Protein AF-A0A6N9Q2L9-F1 (afdb_monomer_lite)

Organism: NCBI:txid2507566

Secondary structure (DSSP, 8-state):
--HHHHHHHHHHHTT--HHHHHHHTTS-HHHHHHHHHTT---HHHHHHHHHHHT--HHHHHHHHHHHHH---THHHHHHHHHHHHHHTT--GGGEEEEEEEE-TTSEEEEEEEETT-SSPEEEEEETTTTEEEEE---

Structure (mmCIF, N/CA/C/O backbone):
data_AF-A0A6N9Q2L9-F1
#
_entry.id   AF-A0A6N9Q2L9-F1
#
loop_
_atom_site.group_PDB
_atom_site.id
_atom_site.type_symbol
_atom_site.label_atom_id
_atom_site.label_alt_id
_atom_site.label_comp_id
_atom_site.label_asym_id
_atom_site.label_entity_id
_atom_site.label_seq_id
_atom_site.pdbx_PDB_ins_code
_atom_site.Cartn_x
_atom_site.Cartn_y
_atom_site.Cartn_z
_atom_site.occupancy
_atom_site.B_iso_or_equiv
_atom_site.auth_seq_id
_atom_site.auth_comp_id
_atom_site.auth_asym_id
_atom_site.auth_atom_id
_atom_site.pdbx_PDB_model_num
ATOM 1 N N . MET A 1 1 ? 10.602 -3.091 8.178 1.00 69.88 1 MET A N 1
ATOM 2 C CA . MET A 1 1 ? 9.503 -2.582 7.333 1.00 69.88 1 MET A CA 1
ATOM 3 C C . MET A 1 1 ? 8.461 -1.799 8.102 1.00 69.88 1 MET A C 1
ATOM 5 O O . MET A 1 1 ? 8.033 -2.220 9.175 1.00 69.88 1 MET A O 1
ATOM 9 N N . ASN A 1 2 ? 8.004 -0.686 7.525 1.00 77.75 2 ASN A N 1
ATOM 10 C CA . ASN A 1 2 ? 6.763 -0.036 7.940 1.00 77.75 2 ASN A CA 1
ATOM 11 C C . ASN A 1 2 ? 5.614 -0.570 7.064 1.00 77.75 2 ASN A C 1
ATOM 13 O O . ASN A 1 2 ? 5.360 -0.044 5.981 1.00 77.75 2 ASN A O 1
ATOM 17 N N . LEU A 1 3 ? 4.950 -1.635 7.526 1.00 82.94 3 LEU A N 1
ATOM 18 C CA . LEU A 1 3 ? 3.797 -2.271 6.870 1.00 82.94 3 LEU A CA 1
ATOM 19 C C . LEU A 1 3 ? 2.703 -1.256 6.542 1.00 82.94 3 LEU A C 1
ATOM 21 O O . LEU A 1 3 ? 2.108 -1.297 5.469 1.00 82.94 3 LEU A O 1
ATOM 25 N N . GLY A 1 4 ? 2.474 -0.304 7.445 1.00 84.06 4 GLY A N 1
ATOM 26 C CA . GLY A 1 4 ? 1.490 0.747 7.234 1.00 84.06 4 GLY A CA 1
ATOM 27 C C . GLY A 1 4 ? 1.802 1.653 6.040 1.00 84.06 4 GLY A C 1
ATOM 28 O O . GLY A 1 4 ? 0.877 2.081 5.352 1.00 84.06 4 GLY A O 1
ATOM 29 N N . LYS A 1 5 ? 3.083 1.922 5.749 1.00 80.50 5 LYS A N 1
ATOM 30 C CA . LYS A 1 5 ? 3.490 2.630 4.522 1.00 80.50 5 LYS A CA 1
ATOM 31 C C . LYS A 1 5 ? 3.255 1.777 3.278 1.00 80.50 5 LYS A C 1
ATOM 33 O O . LYS A 1 5 ? 2.687 2.283 2.318 1.00 80.50 5 LYS A O 1
ATOM 38 N N . TYR A 1 6 ? 3.641 0.503 3.318 1.00 82.31 6 TYR A N 1
ATOM 39 C CA . TYR A 1 6 ? 3.449 -0.419 2.196 1.00 82.31 6 TYR A CA 1
ATOM 40 C C . TYR A 1 6 ? 1.967 -0.548 1.807 1.00 82.31 6 TYR A C 1
ATOM 42 O O . TYR A 1 6 ? 1.604 -0.319 0.659 1.00 82.31 6 TYR A O 1
ATOM 50 N N . ILE A 1 7 ? 1.082 -0.778 2.782 1.00 86.19 7 ILE A N 1
ATOM 51 C CA . ILE A 1 7 ? -0.368 -0.888 2.547 1.00 86.19 7 ILE A CA 1
ATOM 52 C C . ILE A 1 7 ? -0.939 0.395 1.922 1.00 86.19 7 ILE A C 1
ATOM 54 O O . ILE A 1 7 ? -1.793 0.337 1.042 1.00 86.19 7 ILE A O 1
ATOM 58 N N . LYS A 1 8 ? -0.463 1.573 2.343 1.00 84.25 8 LYS A N 1
ATOM 59 C CA . LYS A 1 8 ? -0.882 2.845 1.734 1.00 84.25 8 LYS A CA 1
ATOM 60 C C . LYS A 1 8 ? -0.419 2.989 0.288 1.00 84.25 8 LYS A C 1
ATOM 62 O O . LYS A 1 8 ? -1.166 3.542 -0.514 1.00 84.25 8 LYS A O 1
ATOM 67 N N . ALA A 1 9 ? 0.785 2.515 -0.029 1.00 77.38 9 ALA A N 1
ATOM 68 C CA . ALA A 1 9 ? 1.279 2.499 -1.400 1.00 77.38 9 ALA A CA 1
ATOM 69 C C . ALA A 1 9 ? 0.408 1.586 -2.276 1.00 77.38 9 ALA A C 1
ATOM 71 O O . ALA A 1 9 ? -0.050 2.022 -3.328 1.00 77.38 9 ALA A O 1
ATOM 72 N N . GLU A 1 10 ? 0.078 0.382 -1.799 1.00 80.56 10 GLU A N 1
ATOM 73 C CA . GLU A 1 10 ? -0.815 -0.545 -2.510 1.00 80.56 10 GLU A CA 1
ATOM 74 C C . GLU A 1 10 ? -2.208 0.047 -2.756 1.00 80.56 10 GLU A C 1
ATOM 76 O O . GLU A 1 10 ? -2.731 -0.025 -3.870 1.00 80.56 10 GLU A O 1
ATOM 81 N N . LEU A 1 11 ? -2.794 0.704 -1.746 1.00 80.44 11 LEU A N 1
ATOM 82 C CA . LEU A 1 11 ? -4.060 1.423 -1.904 1.00 80.44 11 LEU A CA 1
ATOM 83 C C . LEU A 1 11 ? -3.973 2.475 -3.011 1.00 80.44 11 LEU A C 1
ATOM 85 O O . LEU A 1 11 ? -4.844 2.537 -3.875 1.00 80.44 11 LEU A O 1
ATOM 89 N N . MET A 1 12 ? -2.905 3.270 -3.018 1.00 74.56 12 MET A N 1
ATOM 90 C CA . MET A 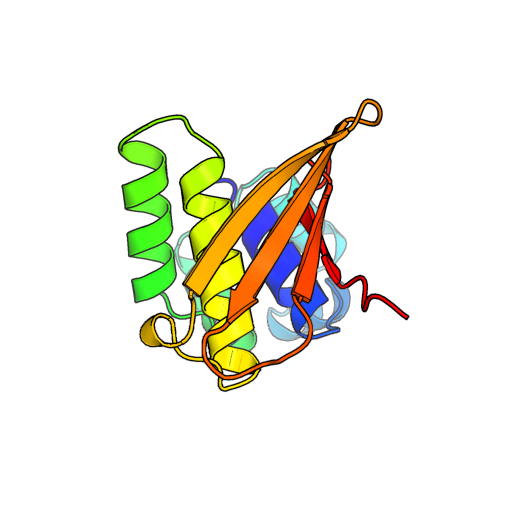1 12 ? 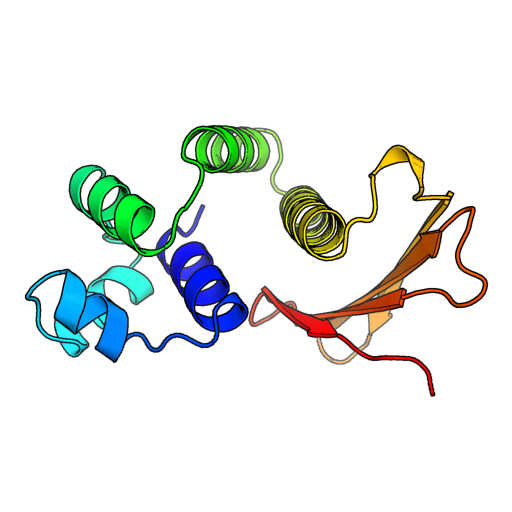-2.718 4.322 -4.010 1.00 74.56 12 MET A CA 1
ATOM 91 C C . MET A 1 12 ? -2.533 3.765 -5.425 1.00 74.56 12 MET A C 1
ATOM 93 O O . MET A 1 12 ? -3.176 4.258 -6.350 1.00 74.56 12 MET A O 1
ATOM 97 N N . ILE A 1 13 ? -1.719 2.716 -5.592 1.00 73.81 13 ILE A N 1
ATOM 98 C CA . ILE A 1 13 ? -1.502 2.038 -6.882 1.00 73.81 13 ILE A CA 1
ATOM 99 C C . ILE A 1 13 ? -2.830 1.526 -7.448 1.00 73.81 13 ILE A C 1
ATOM 101 O O . ILE A 1 13 ? -3.094 1.652 -8.642 1.00 73.81 13 ILE A O 1
ATOM 105 N N . LYS A 1 14 ? -3.698 0.996 -6.583 1.00 77.94 14 LYS A N 1
ATOM 106 C CA . LYS A 1 14 ? -5.020 0.485 -6.962 1.00 77.94 14 LYS A CA 1
ATOM 107 C C . LYS A 1 14 ? -6.098 1.573 -7.029 1.00 77.94 14 LYS A C 1
ATOM 109 O O . LYS A 1 14 ? -7.253 1.263 -7.299 1.00 77.94 14 LYS A O 1
ATOM 114 N N . SER A 1 15 ? -5.741 2.846 -6.822 1.00 81.00 15 SER A N 1
ATOM 115 C CA . SER A 1 15 ? -6.679 3.979 -6.755 1.00 81.00 15 SER A CA 1
ATOM 116 C C . SER A 1 15 ? -7.796 3.789 -5.715 1.00 81.00 15 SER A C 1
ATOM 118 O O . SER A 1 15 ? -8.919 4.265 -5.883 1.00 81.00 15 SER A O 1
ATOM 120 N N . LEU A 1 16 ? -7.485 3.090 -4.623 1.00 85.38 16 LEU A N 1
ATOM 121 C CA . LEU A 1 16 ? -8.372 2.818 -3.499 1.00 85.38 16 LEU A CA 1
ATOM 122 C C . LEU A 1 16 ? -8.083 3.781 -2.347 1.00 85.38 16 LEU A C 1
ATOM 124 O O . LEU A 1 16 ? -6.957 4.224 -2.122 1.00 85.38 16 LEU A O 1
ATOM 128 N N . SER A 1 17 ? -9.123 4.105 -1.585 1.00 91.19 17 SER A N 1
ATOM 129 C CA . SER A 1 17 ? -8.995 4.977 -0.417 1.00 91.19 17 SER A CA 1
ATOM 130 C C . SER A 1 17 ? -8.812 4.172 0.870 1.00 91.19 17 SER A C 1
ATOM 132 O O . SER A 1 17 ? -9.232 3.020 0.969 1.00 91.19 17 SER A O 1
ATOM 134 N N . ILE A 1 18 ? -8.248 4.805 1.903 1.00 91.94 18 ILE A N 1
ATOM 135 C CA . ILE A 1 18 ? -8.209 4.220 3.256 1.00 91.94 18 ILE A CA 1
ATOM 136 C C . ILE A 1 18 ? -9.630 3.943 3.756 1.00 91.94 18 ILE A C 1
ATOM 138 O O . ILE A 1 18 ? -9.860 2.920 4.391 1.00 91.94 18 ILE A O 1
ATOM 142 N N . ARG A 1 19 ? -10.585 4.821 3.427 1.00 95.25 19 ARG A N 1
ATOM 143 C CA . ARG A 1 19 ? -12.002 4.622 3.736 1.00 95.25 19 ARG A CA 1
ATOM 144 C C . ARG A 1 19 ? -12.544 3.332 3.131 1.00 95.25 19 ARG A C 1
ATOM 146 O O . ARG A 1 19 ? -13.145 2.552 3.851 1.00 95.25 19 ARG A O 1
ATOM 153 N N . TRP A 1 20 ? -12.265 3.081 1.851 1.00 97.31 20 TRP A N 1
ATOM 154 C CA . TRP A 1 20 ? -12.686 1.847 1.186 1.00 97.31 20 TRP A CA 1
ATOM 155 C C . TRP A 1 20 ? -12.169 0.605 1.921 1.00 97.31 20 TRP A C 1
ATOM 157 O O . TRP A 1 20 ? -12.936 -0.318 2.172 1.00 97.31 20 TRP A O 1
ATOM 167 N N . LEU A 1 21 ? -10.892 0.603 2.319 1.00 96.75 21 LEU A N 1
ATOM 168 C CA . LEU A 1 21 ? -10.310 -0.524 3.052 1.00 96.75 21 LEU A CA 1
ATOM 169 C C . LEU A 1 21 ? -10.906 -0.664 4.456 1.00 96.75 21 LEU A C 1
ATOM 171 O O . LEU A 1 21 ? -11.125 -1.776 4.921 1.00 96.75 21 LEU A O 1
ATOM 175 N N . ALA A 1 22 ? -11.189 0.454 5.125 1.00 96.75 22 ALA A N 1
ATOM 176 C CA . ALA A 1 22 ? -11.848 0.455 6.425 1.00 96.75 22 ALA A CA 1
ATOM 177 C C . ALA A 1 22 ? -13.257 -0.153 6.344 1.00 96.75 22 ALA A C 1
ATOM 179 O O . ALA A 1 22 ? -13.614 -0.952 7.205 1.00 96.75 22 ALA A O 1
ATOM 180 N N . ASP A 1 23 ? -13.998 0.160 5.275 1.00 96.94 23 ASP A N 1
ATOM 181 C CA . ASP A 1 23 ? -15.316 -0.416 5.002 1.00 96.94 23 ASP A CA 1
ATOM 182 C C . ASP A 1 23 ? -15.229 -1.938 4.762 1.00 96.94 23 ASP A C 1
ATOM 184 O O . ASP A 1 23 ? -16.099 -2.673 5.219 1.00 96.94 23 ASP A O 1
ATOM 188 N N . GLN A 1 24 ? -14.175 -2.434 4.093 1.00 97.00 24 GLN A N 1
ATOM 189 C CA . GLN A 1 24 ? -13.974 -3.881 3.884 1.00 97.00 24 GLN A CA 1
ATOM 190 C C . GLN A 1 24 ? -13.660 -4.641 5.179 1.00 97.00 24 GLN A C 1
ATOM 192 O O . GLN A 1 24 ? -14.061 -5.789 5.343 1.00 97.00 24 GLN A O 1
ATOM 197 N N . LEU A 1 25 ? -12.933 -3.995 6.089 1.00 95.25 25 LEU A N 1
ATOM 198 C CA . LEU A 1 25 ? -12.510 -4.568 7.367 1.00 95.25 25 LEU A CA 1
ATOM 199 C C . LEU A 1 25 ? -13.553 -4.396 8.483 1.00 95.25 25 LEU A C 1
ATOM 201 O O . LEU A 1 25 ? -13.293 -4.803 9.610 1.00 95.25 25 LEU A O 1
ATOM 205 N N . ASP A 1 26 ? -14.687 -3.749 8.201 1.00 96.06 26 ASP A N 1
ATOM 206 C CA . ASP A 1 26 ? -15.703 -3.377 9.196 1.00 96.06 26 ASP A CA 1
ATOM 207 C C . ASP A 1 26 ? -15.114 -2.611 10.404 1.00 96.06 26 ASP A C 1
ATOM 209 O O . ASP A 1 26 ? -15.439 -2.842 11.571 1.00 96.06 26 ASP A O 1
ATOM 213 N N . ILE A 1 27 ? -14.198 -1.671 10.134 1.00 95.62 27 ILE A N 1
ATOM 214 C CA . ILE A 1 27 ? -13.586 -0.815 11.160 1.00 95.62 27 ILE A CA 1
ATOM 215 C C . ILE A 1 27 ? -13.700 0.664 10.808 1.00 95.62 27 ILE A C 1
ATOM 217 O O . ILE A 1 27 ? -13.827 1.073 9.660 1.00 95.62 27 ILE A O 1
ATOM 221 N N . ASN A 1 28 ? -13.582 1.521 11.822 1.00 96.81 28 ASN A N 1
ATOM 222 C CA . ASN A 1 28 ? -13.571 2.961 11.599 1.00 96.81 28 ASN A CA 1
ATOM 223 C C . ASN A 1 28 ? -12.314 3.412 10.826 1.00 96.81 28 ASN A C 1
ATOM 225 O O . ASN A 1 28 ? -11.189 3.073 11.203 1.00 96.81 28 ASN A O 1
ATOM 229 N N . GLU A 1 29 ? -12.496 4.278 9.825 1.00 97.00 29 GLU A N 1
ATOM 230 C CA . GLU A 1 29 ? -11.411 4.852 9.014 1.00 97.00 29 GLU A CA 1
ATOM 231 C C . GLU A 1 29 ? -10.293 5.483 9.859 1.00 97.00 29 GLU A C 1
ATOM 233 O O . GLU A 1 29 ? -9.112 5.254 9.596 1.00 97.00 29 GLU A O 1
ATOM 238 N N . LYS A 1 30 ? -10.630 6.235 10.919 1.00 95.75 30 LYS A N 1
ATOM 239 C CA . LYS A 1 30 ? -9.627 6.856 11.803 1.00 95.75 30 LYS A CA 1
ATOM 240 C C . LYS A 1 30 ? -8.822 5.808 12.564 1.00 95.75 30 LYS A C 1
ATOM 242 O O . LYS A 1 30 ? -7.627 6.004 12.790 1.00 95.75 30 LYS A O 1
ATOM 247 N N . THR A 1 31 ? -9.458 4.703 12.948 1.00 95.31 31 THR A N 1
ATOM 248 C CA . THR A 1 31 ? -8.790 3.578 13.608 1.00 95.31 31 THR A CA 1
ATOM 249 C C . THR A 1 31 ? -7.806 2.917 12.653 1.00 95.31 31 THR A C 1
ATOM 251 O O . THR A 1 31 ? -6.641 2.753 13.017 1.00 95.31 31 THR A O 1
ATOM 254 N N . LEU A 1 32 ? -8.227 2.619 11.419 1.00 96.06 32 LEU A N 1
ATOM 255 C CA . LEU A 1 32 ? -7.343 2.058 10.396 1.00 96.06 32 LEU A CA 1
ATOM 256 C C . LEU A 1 32 ? -6.183 3.008 10.077 1.00 96.06 32 LEU A C 1
ATOM 258 O O . LEU A 1 32 ? -5.024 2.607 10.133 1.00 96.06 32 LEU A O 1
ATOM 262 N N . ALA A 1 33 ? -6.465 4.288 9.829 1.00 93.38 33 ALA A N 1
ATOM 263 C CA . ALA A 1 33 ? -5.439 5.297 9.586 1.00 93.38 33 ALA A CA 1
ATOM 264 C C . ALA A 1 33 ? -4.444 5.382 10.755 1.00 93.38 33 ALA A C 1
ATOM 266 O O . ALA A 1 33 ? -3.233 5.446 10.542 1.00 93.38 33 ALA A O 1
ATOM 267 N N . GLY A 1 34 ? -4.935 5.324 11.997 1.00 94.50 34 GLY A N 1
ATOM 268 C CA . GLY A 1 34 ? -4.112 5.275 13.201 1.00 94.50 34 GLY A CA 1
ATOM 269 C C . GLY A 1 34 ? -3.234 4.024 13.287 1.00 94.50 34 GLY A C 1
ATOM 270 O O . GLY A 1 34 ? -2.073 4.140 13.689 1.00 94.50 34 GLY A O 1
ATOM 271 N N . LYS A 1 35 ? -3.755 2.852 12.895 1.00 94.38 35 LYS A N 1
ATOM 272 C CA . LYS A 1 35 ? -2.982 1.602 12.816 1.00 94.38 35 LYS A CA 1
ATOM 273 C C . LYS A 1 35 ? -1.881 1.690 11.755 1.00 94.38 35 LYS A C 1
ATOM 275 O O . LYS A 1 35 ? -0.724 1.396 12.050 1.00 94.38 35 LYS A O 1
ATOM 280 N N . LEU A 1 36 ? -2.216 2.169 10.555 1.00 91.38 36 LEU A N 1
ATOM 281 C CA . LEU A 1 36 ? -1.270 2.334 9.447 1.00 91.38 36 LEU A CA 1
ATOM 282 C C . LEU A 1 36 ? -0.184 3.373 9.772 1.00 91.38 36 LEU A C 1
ATOM 284 O O . LEU A 1 36 ? 0.991 3.150 9.508 1.00 91.38 36 LEU A O 1
ATOM 288 N N . ASN A 1 37 ? -0.540 4.504 10.385 1.00 88.19 37 ASN A N 1
ATOM 289 C CA . ASN A 1 37 ? 0.425 5.553 10.741 1.00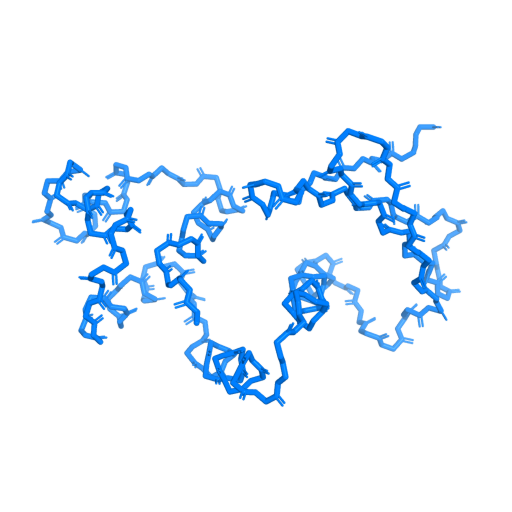 88.19 37 ASN A CA 1
ATOM 290 C C . ASN A 1 37 ? 1.430 5.100 11.802 1.00 88.19 37 ASN A C 1
ATOM 292 O O . ASN A 1 37 ? 2.614 5.410 11.705 1.00 88.19 37 ASN A O 1
ATOM 296 N N . ARG A 1 38 ? 0.954 4.379 12.822 1.00 90.12 38 ARG A N 1
ATOM 297 C CA . ARG A 1 38 ? 1.785 3.915 13.944 1.00 90.12 38 ARG A CA 1
ATOM 298 C C . ARG A 1 38 ? 2.446 2.565 13.687 1.00 90.12 38 ARG A C 1
ATOM 300 O O . ARG A 1 38 ? 3.118 2.055 14.575 1.00 90.12 38 ARG A O 1
ATOM 307 N N . ASN A 1 39 ? 2.253 1.996 12.495 1.00 84.38 39 ASN A N 1
ATOM 308 C CA . ASN A 1 39 ? 2.733 0.667 12.132 1.00 84.38 39 ASN A CA 1
ATOM 309 C C . ASN A 1 39 ? 2.312 -0.413 13.149 1.00 84.38 39 ASN A C 1
ATOM 311 O O . ASN A 1 39 ? 3.080 -1.313 13.467 1.00 84.38 39 ASN A O 1
ATOM 315 N N . SER A 1 40 ? 1.094 -0.303 13.686 1.00 90.75 40 SER A N 1
ATOM 316 C CA . SER A 1 40 ? 0.541 -1.236 14.676 1.00 90.75 40 SER A CA 1
ATOM 317 C C . SER A 1 40 ? -0.378 -2.272 14.017 1.00 90.75 40 SER A C 1
ATOM 319 O O . SER A 1 40 ? -1.431 -2.601 14.563 1.00 90.75 40 SER A O 1
ATOM 321 N N . ILE A 1 41 ? -0.027 -2.693 12.799 1.00 90.69 41 ILE A N 1
ATOM 322 C CA . ILE A 1 41 ? -0.750 -3.701 12.017 1.00 90.69 41 ILE A CA 1
ATOM 323 C C . ILE A 1 41 ? -0.324 -5.073 12.532 1.00 90.69 41 ILE A C 1
ATOM 325 O O . ILE A 1 41 ? 0.868 -5.383 12.554 1.00 90.69 41 ILE A O 1
ATOM 329 N N . THR A 1 42 ? -1.286 -5.867 12.993 1.00 90.19 42 THR A N 1
ATOM 330 C CA . THR A 1 42 ? -1.033 -7.239 13.449 1.00 90.19 42 THR A CA 1
ATOM 331 C C . THR A 1 42 ? -0.886 -8.196 12.263 1.00 90.19 42 THR A C 1
ATOM 333 O O . THR A 1 42 ? -1.182 -7.845 11.121 1.00 90.19 42 THR A O 1
ATOM 336 N N . GLY A 1 43 ? -0.427 -9.425 12.519 1.00 86.62 43 GLY A N 1
ATOM 337 C CA . GLY A 1 43 ? -0.376 -10.459 11.481 1.00 86.62 43 GLY A CA 1
ATOM 338 C C . GLY A 1 43 ? -1.760 -10.813 10.923 1.00 86.62 43 GLY A C 1
ATOM 339 O O . GLY A 1 43 ? -1.889 -11.017 9.723 1.00 86.62 43 GLY A O 1
ATOM 340 N N . GLU A 1 44 ? -2.791 -10.825 11.771 1.00 89.50 44 GLU A N 1
ATOM 341 C CA . GLU A 1 44 ? -4.184 -11.057 11.361 1.00 89.50 44 GLU A CA 1
ATOM 342 C C . GLU A 1 44 ? -4.706 -9.908 10.493 1.00 89.50 44 GLU A C 1
ATOM 344 O O . GLU A 1 44 ? -5.166 -10.156 9.381 1.00 89.50 44 GLU A O 1
ATOM 349 N N . ASP A 1 45 ? -4.511 -8.656 10.936 1.00 91.56 45 ASP A N 1
ATOM 350 C CA . ASP A 1 45 ? -4.852 -7.467 10.139 1.00 91.56 45 ASP A CA 1
ATOM 351 C C . ASP A 1 45 ? -4.201 -7.538 8.745 1.00 91.56 45 ASP A C 1
ATOM 353 O O . ASP A 1 45 ? -4.810 -7.196 7.736 1.00 91.56 45 ASP A O 1
ATOM 357 N N . LEU A 1 46 ? -2.940 -7.975 8.679 1.00 90.19 46 LEU A N 1
ATOM 358 C CA . LEU A 1 46 ? -2.187 -8.061 7.432 1.00 90.19 46 LEU A CA 1
ATOM 359 C C . LEU A 1 46 ? -2.727 -9.136 6.484 1.00 90.19 46 LEU A C 1
ATOM 361 O O . LEU A 1 46 ? -2.749 -8.913 5.274 1.00 90.19 46 LEU A O 1
ATOM 365 N N . LEU A 1 47 ? -3.151 -10.285 7.012 1.00 89.44 47 LEU A N 1
ATOM 366 C CA . LEU A 1 47 ? -3.756 -11.348 6.212 1.00 89.44 47 LEU A CA 1
ATOM 367 C C . LEU A 1 47 ? -5.094 -10.898 5.619 1.00 89.44 47 LEU A C 1
ATOM 369 O O . LEU A 1 47 ? -5.334 -11.117 4.433 1.00 89.44 47 LEU A O 1
ATOM 373 N N . GLU A 1 48 ? -5.928 -10.218 6.407 1.00 94.00 48 GLU A N 1
ATOM 374 C CA . GLU A 1 48 ? -7.206 -9.679 5.930 1.00 94.00 48 GLU A CA 1
ATOM 375 C C . GLU A 1 48 ? -7.003 -8.575 4.889 1.00 94.00 48 GLU A C 1
ATOM 377 O O . GLU A 1 48 ? -7.535 -8.653 3.780 1.00 94.00 48 GLU A O 1
ATOM 382 N N . ILE A 1 49 ? -6.167 -7.579 5.202 1.00 93.44 49 ILE A N 1
ATOM 383 C CA . ILE A 1 49 ? -5.821 -6.494 4.274 1.00 93.44 49 ILE A CA 1
ATOM 384 C C . ILE A 1 49 ? -5.234 -7.062 2.984 1.00 93.44 49 ILE A C 1
ATOM 386 O O . ILE A 1 49 ? -5.576 -6.610 1.893 1.00 93.44 49 ILE A O 1
ATOM 390 N N . GLY A 1 50 ? -4.362 -8.062 3.098 1.00 89.94 50 GLY A N 1
ATOM 391 C CA . GLY A 1 50 ? -3.762 -8.712 1.947 1.00 89.94 50 GLY A CA 1
ATOM 392 C C . GLY A 1 50 ? -4.762 -9.465 1.085 1.00 89.94 50 GLY A C 1
ATOM 393 O O . GLY A 1 50 ? -4.612 -9.452 -0.131 1.00 89.94 50 GLY A O 1
ATOM 394 N N . GLY A 1 51 ? -5.807 -10.043 1.679 1.00 89.75 51 GLY A N 1
ATOM 395 C CA . GLY A 1 51 ? -6.921 -10.624 0.935 1.00 89.75 51 GLY A CA 1
ATOM 396 C C . GLY A 1 51 ? -7.651 -9.586 0.078 1.00 89.75 51 GLY A C 1
ATOM 397 O O . GLY A 1 51 ? -7.866 -9.819 -1.107 1.00 89.75 51 GLY A O 1
ATOM 398 N N . PHE A 1 52 ? -7.969 -8.416 0.639 1.00 92.75 52 PHE A N 1
ATOM 399 C CA . PHE A 1 52 ? -8.677 -7.351 -0.088 1.00 92.75 52 PHE A CA 1
ATOM 400 C C . PHE A 1 52 ? -7.818 -6.633 -1.126 1.00 92.75 52 PHE A C 1
ATOM 402 O O . PHE A 1 52 ? -8.316 -6.220 -2.172 1.00 92.75 52 PHE A O 1
ATOM 409 N N . LEU A 1 53 ? -6.535 -6.446 -0.827 1.00 86.19 53 LEU A N 1
ATOM 410 C CA . LEU A 1 53 ? -5.598 -5.770 -1.719 1.00 86.19 53 LEU A CA 1
ATOM 411 C C . LEU A 1 53 ? -4.894 -6.730 -2.679 1.00 86.19 53 LEU A C 1
ATOM 413 O O . LEU A 1 53 ? -4.127 -6.265 -3.517 1.00 86.19 53 LEU A O 1
ATOM 417 N N . GLU A 1 54 ? -5.166 -8.033 -2.597 1.00 85.62 54 GLU A N 1
ATOM 418 C CA . GLU A 1 54 ? -4.476 -9.081 -3.360 1.00 85.62 54 GLU A CA 1
ATOM 419 C C . GLU A 1 54 ? -2.946 -9.005 -3.188 1.00 85.62 54 GLU A C 1
ATOM 421 O O . GLU A 1 54 ? -2.183 -9.166 -4.140 1.00 85.62 54 GLU A O 1
ATOM 426 N N . ILE A 1 55 ? -2.487 -8.720 -1.965 1.00 80.44 55 ILE A N 1
ATOM 427 C CA . ILE A 1 55 ? -1.057 -8.657 -1.641 1.00 80.44 55 ILE A CA 1
ATOM 428 C C . ILE A 1 55 ? -0.509 -10.080 -1.566 1.00 80.44 55 ILE A C 1
ATOM 430 O O . ILE A 1 55 ? -0.980 -10.914 -0.787 1.00 80.44 55 ILE A O 1
ATOM 434 N N . ASN A 1 56 ? 0.560 -10.342 -2.314 1.00 77.00 56 ASN A N 1
ATOM 435 C CA . ASN A 1 56 ? 1.269 -11.607 -2.238 1.00 77.00 56 ASN A CA 1
ATOM 436 C C . ASN A 1 56 ? 2.139 -11.666 -0.970 1.00 77.00 56 ASN A C 1
ATOM 438 O O . ASN A 1 56 ? 3.206 -11.058 -0.875 1.00 77.00 56 ASN A O 1
ATOM 442 N N . MET A 1 57 ? 1.709 -12.454 0.016 1.00 76.69 57 MET A N 1
ATOM 443 C CA . MET A 1 57 ? 2.426 -12.602 1.290 1.00 76.69 57 MET A CA 1
ATOM 444 C C . MET A 1 57 ? 3.842 -13.172 1.137 1.00 76.69 57 MET A C 1
ATOM 446 O O . MET A 1 57 ? 4.711 -12.885 1.962 1.00 76.69 57 MET A O 1
ATOM 450 N N . ASN A 1 58 ? 4.104 -13.954 0.083 1.00 69.12 58 ASN A N 1
ATOM 451 C CA . ASN A 1 58 ? 5.450 -14.458 -0.186 1.00 69.12 58 ASN A CA 1
ATOM 452 C C . ASN A 1 58 ? 6.384 -13.330 -0.639 1.00 69.12 58 ASN A C 1
ATOM 454 O O . ASN A 1 58 ? 7.529 -13.283 -0.195 1.00 69.12 58 ASN A O 1
ATOM 458 N N . GLU A 1 59 ? 5.895 -12.398 -1.460 1.00 63.91 59 GLU A N 1
ATOM 459 C CA . GLU A 1 59 ? 6.654 -11.207 -1.866 1.00 63.91 59 GLU A CA 1
ATOM 460 C C . GLU A 1 59 ? 6.926 -10.307 -0.662 1.00 63.91 59 GLU A C 1
ATOM 462 O O . GLU A 1 59 ? 8.066 -9.908 -0.428 1.00 63.91 59 GLU A O 1
ATOM 467 N N . LEU A 1 60 ? 5.917 -10.088 0.181 1.00 69.50 60 LEU A N 1
ATOM 468 C CA . LEU A 1 60 ? 6.063 -9.300 1.402 1.00 69.50 60 LEU A CA 1
ATOM 469 C C . LEU A 1 60 ? 7.098 -9.900 2.372 1.00 69.50 60 LEU A C 1
ATOM 471 O O . LEU A 1 60 ? 7.878 -9.183 3.004 1.00 69.50 60 LEU A O 1
ATOM 475 N N . LYS A 1 61 ? 7.146 -11.232 2.473 1.00 66.12 61 LYS A N 1
ATOM 476 C CA . LYS A 1 61 ? 8.151 -11.947 3.266 1.00 66.12 61 LYS A CA 1
ATOM 477 C C . LYS A 1 61 ? 9.563 -11.744 2.711 1.00 66.12 61 LYS A C 1
ATOM 479 O O . LYS A 1 61 ? 10.492 -11.541 3.485 1.00 66.12 61 LYS A O 1
ATOM 484 N N . ILE A 1 62 ? 9.726 -11.772 1.391 1.00 56.16 62 ILE A N 1
ATOM 485 C CA . ILE A 1 62 ? 11.019 -11.514 0.749 1.00 56.16 62 ILE A CA 1
ATOM 486 C C . ILE A 1 62 ? 11.452 -10.066 1.014 1.00 56.16 62 ILE A C 1
ATOM 488 O O . ILE A 1 62 ? 12.571 -9.850 1.466 1.00 56.16 62 ILE A O 1
ATOM 492 N N . ILE A 1 63 ? 10.554 -9.089 0.842 1.00 58.62 63 ILE A N 1
ATOM 493 C CA . ILE A 1 63 ? 10.833 -7.665 1.102 1.00 58.62 63 ILE A CA 1
ATOM 494 C C . ILE A 1 63 ? 11.266 -7.444 2.558 1.00 58.62 63 ILE A C 1
ATOM 496 O O . ILE A 1 63 ? 12.277 -6.797 2.819 1.00 58.62 63 ILE A O 1
ATOM 500 N N . THR A 1 64 ? 10.547 -8.027 3.521 1.00 62.19 64 THR A N 1
ATOM 501 C CA . THR A 1 64 ? 10.890 -7.896 4.949 1.00 62.19 64 THR A CA 1
ATOM 502 C C . THR A 1 64 ? 12.226 -8.552 5.307 1.00 62.19 64 THR A C 1
ATOM 504 O O . THR A 1 64 ? 12.947 -8.027 6.155 1.00 62.19 64 THR A O 1
ATOM 507 N N . GLN A 1 65 ? 12.582 -9.667 4.661 1.00 54.78 65 GLN A N 1
ATOM 508 C CA . GLN A 1 65 ? 13.885 -10.317 4.829 1.00 54.78 65 GLN A CA 1
ATOM 509 C C . GLN A 1 65 ? 15.022 -9.500 4.203 1.00 54.78 65 GLN A C 1
ATOM 511 O O . GLN A 1 65 ? 16.073 -9.359 4.824 1.00 54.78 65 GLN A O 1
ATOM 516 N N . LEU A 1 66 ? 14.810 -8.913 3.024 1.00 46.88 66 LEU A N 1
ATOM 517 C CA . LEU A 1 66 ? 15.802 -8.072 2.348 1.00 46.88 66 LEU A CA 1
ATOM 518 C C . LEU A 1 66 ? 16.093 -6.783 3.125 1.00 46.88 66 LEU A C 1
ATOM 520 O O . LEU A 1 66 ? 17.254 -6.439 3.312 1.00 46.88 66 LEU A O 1
ATOM 524 N N . GLU A 1 67 ? 15.073 -6.126 3.685 1.00 52.75 67 GLU A N 1
ATOM 525 C CA . GLU A 1 67 ? 15.276 -4.954 4.553 1.00 52.75 67 GLU A CA 1
ATOM 526 C C . GLU A 1 67 ? 16.048 -5.274 5.845 1.00 52.75 67 GLU A C 1
ATOM 528 O O . GLU A 1 67 ? 16.650 -4.385 6.445 1.00 52.75 67 GLU A O 1
ATOM 533 N N . SER A 1 68 ? 16.008 -6.529 6.305 1.00 50.66 68 SER A N 1
ATOM 534 C CA . SER A 1 68 ? 16.773 -6.970 7.477 1.00 50.66 68 SER A CA 1
ATOM 535 C C . SER A 1 68 ? 18.234 -7.298 7.159 1.00 50.66 68 SER A C 1
ATOM 537 O O . SER A 1 68 ? 19.041 -7.395 8.082 1.00 50.66 68 SER A O 1
ATOM 539 N N . LEU A 1 69 ? 18.560 -7.479 5.872 1.00 43.72 69 LEU A N 1
ATOM 540 C CA . LEU A 1 69 ? 19.867 -7.940 5.410 1.00 43.72 69 LEU A CA 1
ATOM 541 C C . LEU A 1 69 ? 20.847 -6.810 5.098 1.00 43.72 69 LEU A C 1
ATOM 543 O O . LEU A 1 69 ? 22.041 -7.056 5.182 1.00 43.72 69 LEU A O 1
ATOM 547 N N . ASP A 1 70 ? 20.389 -5.593 4.817 1.00 39.38 70 ASP A N 1
ATOM 548 C CA . ASP A 1 70 ? 21.247 -4.408 4.841 1.00 39.38 70 ASP A CA 1
ATOM 549 C C . ASP A 1 70 ? 20.394 -3.141 4.815 1.00 39.38 70 ASP A C 1
ATOM 551 O O . ASP A 1 70 ? 19.431 -3.037 4.058 1.00 39.38 70 ASP A O 1
ATOM 555 N N . GLY A 1 71 ? 20.758 -2.157 5.638 1.00 43.94 71 GLY A N 1
ATOM 556 C CA . GLY A 1 71 ? 20.045 -0.889 5.813 1.00 43.94 71 GLY A CA 1
ATOM 557 C C . GLY A 1 71 ? 20.126 0.055 4.611 1.00 43.94 71 GLY A C 1
ATOM 558 O O . GLY A 1 71 ? 20.544 1.200 4.760 1.00 43.94 71 GLY A O 1
ATOM 559 N N . THR A 1 72 ? 19.724 -0.396 3.424 1.00 43.47 72 THR A N 1
ATOM 560 C CA . THR A 1 72 ? 19.693 0.417 2.208 1.00 43.47 72 THR A CA 1
ATOM 561 C C . THR A 1 72 ? 18.313 0.375 1.557 1.00 43.47 72 THR A C 1
ATOM 563 O O . THR A 1 72 ? 17.824 -0.652 1.098 1.00 43.47 72 THR A O 1
ATOM 566 N N . THR A 1 73 ? 17.701 1.555 1.485 1.00 48.75 73 THR A N 1
ATOM 567 C CA . THR A 1 73 ? 16.460 1.922 0.776 1.00 48.75 73 THR A CA 1
ATOM 568 C C . THR A 1 73 ? 16.386 1.385 -0.670 1.00 48.75 73 THR A C 1
ATOM 570 O O . THR A 1 73 ? 15.304 1.182 -1.215 1.00 48.75 73 THR A O 1
ATOM 573 N N . PHE A 1 74 ? 17.543 1.060 -1.249 1.00 43.28 74 PHE A N 1
ATOM 574 C CA . PHE A 1 74 ? 17.760 0.650 -2.634 1.00 43.28 74 PHE A CA 1
ATOM 575 C C . PHE A 1 74 ? 17.109 -0.692 -3.032 1.00 43.28 74 PHE A C 1
ATOM 577 O O . PHE A 1 74 ? 16.699 -0.874 -4.178 1.00 43.28 74 PHE A O 1
ATOM 584 N N . GLU A 1 75 ? 16.989 -1.657 -2.113 1.00 49.59 75 GLU A N 1
ATOM 585 C CA . GLU A 1 75 ? 16.362 -2.959 -2.424 1.00 49.59 75 GLU A CA 1
ATOM 586 C C . GLU A 1 75 ? 14.823 -2.876 -2.440 1.00 49.59 75 GLU A C 1
ATOM 588 O O . GLU A 1 75 ? 14.165 -3.585 -3.207 1.00 49.59 75 GLU A O 1
ATOM 593 N N . PHE A 1 76 ? 14.240 -1.953 -1.665 1.00 49.12 76 PHE A N 1
ATOM 594 C CA . PHE A 1 76 ? 12.805 -1.657 -1.720 1.00 49.12 76 PHE A CA 1
ATOM 595 C C . PHE A 1 76 ? 12.435 -0.972 -3.041 1.00 49.12 76 PHE A C 1
ATOM 597 O O . PHE A 1 76 ? 11.472 -1.372 -3.695 1.00 49.12 76 PHE A O 1
ATOM 604 N N . GLU A 1 77 ? 13.242 -0.000 -3.478 1.00 53.91 77 GLU A N 1
ATOM 605 C CA . GLU A 1 77 ? 13.083 0.677 -4.772 1.00 53.91 77 GLU A CA 1
ATOM 606 C C . GLU A 1 77 ? 13.085 -0.323 -5.930 1.00 53.91 77 GLU A C 1
ATOM 608 O O . GLU A 1 77 ? 12.178 -0.303 -6.762 1.00 53.91 77 GLU A O 1
ATOM 613 N N . LYS A 1 78 ? 14.024 -1.279 -5.937 1.00 54.84 78 LYS A N 1
ATOM 614 C CA . LYS A 1 78 ? 14.042 -2.364 -6.930 1.00 54.84 78 LYS A CA 1
ATOM 615 C C . LYS A 1 78 ? 12.794 -3.241 -6.884 1.00 54.84 78 LYS A C 1
ATOM 617 O O . LYS A 1 78 ? 12.322 -3.642 -7.944 1.00 54.84 78 LYS A O 1
ATOM 622 N N . CYS A 1 79 ? 12.262 -3.559 -5.702 1.00 56.03 79 CYS A N 1
ATOM 623 C CA . CYS A 1 79 ? 11.054 -4.381 -5.588 1.00 56.03 79 CYS A CA 1
ATOM 624 C C . CYS A 1 79 ? 9.823 -3.668 -6.154 1.00 56.03 79 CYS A C 1
ATOM 626 O O . CYS A 1 79 ? 9.072 -4.278 -6.911 1.00 56.03 79 CYS A O 1
ATOM 628 N N . VAL A 1 80 ? 9.645 -2.381 -5.849 1.00 57.06 80 VAL A N 1
ATOM 629 C CA . VAL A 1 80 ? 8.517 -1.599 -6.379 1.00 57.06 80 VAL A CA 1
ATOM 630 C C . VAL A 1 80 ? 8.647 -1.388 -7.884 1.00 57.06 80 VAL A C 1
ATOM 632 O O . VAL A 1 80 ? 7.672 -1.546 -8.618 1.00 57.06 80 VAL A O 1
ATOM 635 N N . ILE A 1 81 ? 9.863 -1.110 -8.362 1.00 60.69 81 ILE A N 1
ATOM 636 C CA . ILE A 1 81 ? 10.170 -1.087 -9.792 1.00 60.69 81 ILE A CA 1
ATOM 637 C C . ILE A 1 81 ? 9.780 -2.428 -10.420 1.00 60.69 81 ILE A C 1
ATOM 639 O O . ILE A 1 81 ? 9.061 -2.451 -11.412 1.00 60.69 81 ILE A O 1
ATOM 643 N N . ARG A 1 82 ? 10.197 -3.552 -9.832 1.00 59.25 82 ARG A N 1
ATOM 644 C CA . ARG A 1 82 ? 9.932 -4.890 -10.370 1.00 59.25 82 ARG A CA 1
ATOM 645 C C . ARG A 1 82 ? 8.430 -5.189 -10.437 1.00 59.25 82 ARG A C 1
ATOM 647 O O . ARG A 1 82 ? 7.973 -5.643 -11.482 1.00 59.25 82 ARG A O 1
ATOM 654 N N . ASP A 1 83 ? 7.665 -4.899 -9.386 1.00 59.78 83 ASP A N 1
ATOM 655 C CA . ASP A 1 83 ? 6.206 -5.088 -9.367 1.00 59.78 83 ASP A CA 1
ATOM 656 C C . ASP A 1 83 ? 5.492 -4.215 -10.415 1.00 59.78 83 ASP A C 1
ATOM 658 O O . ASP A 1 83 ? 4.658 -4.703 -11.182 1.00 59.78 83 ASP A O 1
ATOM 662 N N . TYR A 1 84 ? 5.883 -2.941 -10.535 1.00 60.88 84 TYR A N 1
ATOM 663 C CA . TYR A 1 84 ? 5.358 -2.066 -11.583 1.00 60.88 84 TYR A CA 1
ATOM 664 C C . TYR A 1 84 ? 5.639 -2.628 -12.979 1.00 60.88 84 TYR A C 1
ATOM 666 O O . TYR A 1 84 ? 4.725 -2.711 -13.800 1.00 60.88 84 TYR A O 1
ATOM 674 N N . LEU A 1 85 ? 6.879 -3.058 -13.237 1.00 59.66 85 LEU A N 1
ATOM 675 C CA . LEU A 1 85 ? 7.269 -3.649 -14.516 1.00 59.66 85 LEU A CA 1
ATOM 676 C C . LEU A 1 85 ? 6.432 -4.887 -14.836 1.00 59.66 85 LEU A C 1
ATOM 678 O O . LEU A 1 85 ? 5.888 -4.971 -15.937 1.00 59.66 85 LEU A O 1
ATOM 682 N N . TYR A 1 86 ? 6.219 -5.778 -13.864 1.00 60.69 86 TYR A N 1
ATOM 683 C CA . TYR A 1 86 ? 5.329 -6.926 -14.035 1.00 60.69 86 TYR A CA 1
ATOM 684 C C . TYR A 1 86 ? 3.894 -6.510 -14.388 1.00 60.69 86 TYR A C 1
ATOM 686 O O . TYR A 1 86 ? 3.314 -7.075 -15.318 1.00 60.69 86 TYR A O 1
ATOM 694 N N . LYS A 1 87 ? 3.330 -5.498 -13.712 1.00 59.78 87 LYS A N 1
ATOM 695 C CA . LYS A 1 87 ? 1.970 -4.986 -13.978 1.00 59.78 87 LYS A CA 1
ATOM 696 C C . LYS A 1 87 ? 1.813 -4.404 -15.383 1.00 59.78 87 LYS A C 1
ATOM 698 O O . LYS A 1 87 ? 0.756 -4.565 -15.988 1.00 59.78 87 LYS A O 1
ATOM 703 N N . VAL A 1 88 ? 2.853 -3.771 -15.929 1.00 54.78 88 VAL A N 1
ATOM 704 C CA . VAL A 1 88 ? 2.851 -3.268 -17.316 1.00 54.78 88 VAL A CA 1
ATOM 705 C C . VAL A 1 88 ? 3.318 -4.311 -18.343 1.00 54.78 88 VAL A C 1
ATOM 707 O O . VAL A 1 88 ? 3.498 -3.988 -19.516 1.00 54.78 88 VAL A O 1
ATOM 710 N N . GLY A 1 89 ? 3.483 -5.572 -17.927 1.00 53.50 89 GLY A N 1
ATOM 711 C CA . GLY A 1 89 ? 3.854 -6.693 -18.795 1.00 53.50 89 GLY A CA 1
ATOM 712 C C . GLY A 1 89 ? 5.331 -6.727 -19.196 1.00 53.50 89 GLY A C 1
ATOM 713 O O . GLY A 1 89 ? 5.701 -7.488 -20.090 1.00 53.50 89 GLY A O 1
ATOM 714 N N . ILE A 1 90 ? 6.172 -5.925 -18.546 1.00 60.97 90 ILE A N 1
ATOM 715 C CA . ILE A 1 90 ? 7.612 -5.850 -18.781 1.00 60.97 90 ILE A CA 1
ATOM 716 C C . ILE A 1 90 ? 8.321 -6.820 -17.838 1.00 60.97 90 ILE A C 1
ATOM 718 O O . ILE A 1 90 ? 8.133 -6.792 -16.622 1.00 60.97 90 ILE A O 1
ATOM 722 N N . ARG A 1 91 ? 9.163 -7.695 -18.390 1.00 62.81 91 ARG A N 1
ATOM 723 C CA . ARG A 1 91 ? 9.918 -8.660 -17.588 1.00 62.81 91 ARG A CA 1
ATOM 724 C C . ARG A 1 91 ? 11.247 -8.053 -17.169 1.00 62.81 91 ARG A C 1
ATOM 726 O O . ARG A 1 91 ? 11.837 -7.249 -17.879 1.00 62.81 91 ARG A O 1
ATOM 733 N N . GLU A 1 92 ? 11.784 -8.510 -16.046 1.00 59.38 92 GLU A N 1
ATOM 734 C CA . GLU A 1 92 ? 13.094 -8.060 -15.555 1.00 59.38 92 GLU A CA 1
ATOM 735 C C . GLU A 1 92 ? 14.222 -8.287 -16.575 1.00 59.38 92 GLU A C 1
ATOM 737 O O . GLU A 1 92 ? 15.110 -7.456 -16.732 1.00 59.38 92 GLU A O 1
ATOM 742 N N . ASN A 1 93 ? 14.130 -9.365 -17.358 1.00 64.62 93 ASN A N 1
ATOM 743 C CA . ASN A 1 93 ? 15.074 -9.660 -18.437 1.00 64.62 93 ASN A CA 1
ATOM 744 C C . ASN A 1 93 ? 15.032 -8.646 -19.593 1.00 64.62 93 ASN A C 1
ATOM 746 O O . ASN A 1 93 ? 15.965 -8.629 -20.403 1.00 64.62 93 ASN A O 1
ATOM 750 N N . ASP A 1 94 ? 13.981 -7.828 -19.680 1.00 64.31 94 ASP A N 1
ATOM 751 C CA . ASP A 1 94 ? 13.845 -6.758 -20.665 1.00 64.31 94 ASP A CA 1
ATOM 752 C C . ASP A 1 94 ? 14.535 -5.470 -20.207 1.00 64.31 94 ASP A C 1
ATOM 754 O O . ASP A 1 94 ? 14.738 -4.580 -21.028 1.00 64.31 94 ASP A O 1
ATOM 758 N N . ILE A 1 95 ? 14.939 -5.364 -18.936 1.00 66.75 95 ILE A N 1
ATOM 759 C CA . ILE A 1 95 ? 15.714 -4.231 -18.42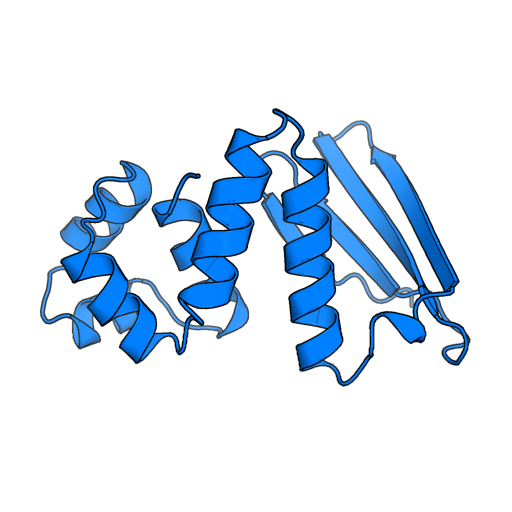9 1.00 66.75 95 ILE A CA 1
ATOM 760 C C . ILE A 1 95 ? 17.136 -4.324 -18.993 1.00 66.75 95 ILE A C 1
ATOM 762 O O . ILE A 1 95 ? 17.827 -5.336 -18.867 1.00 66.75 95 ILE A O 1
ATOM 766 N N . GLU A 1 96 ? 17.573 -3.255 -19.648 1.00 69.00 96 GLU A N 1
ATOM 767 C CA . GLU A 1 96 ? 18.944 -3.091 -20.124 1.00 69.00 96 GLU A CA 1
ATOM 768 C C . GLU A 1 96 ? 19.795 -2.391 -19.064 1.00 69.00 96 GLU A C 1
ATOM 770 O O . GLU A 1 96 ? 20.927 -2.799 -18.808 1.00 69.00 96 GLU A O 1
ATOM 775 N N . LYS A 1 97 ? 19.253 -1.333 -18.449 1.00 68.69 97 LYS A N 1
ATOM 776 C CA . LYS A 1 97 ? 19.986 -0.495 -17.499 1.00 68.69 97 LYS A CA 1
ATOM 777 C C . LYS A 1 97 ? 19.038 0.278 -16.586 1.00 68.69 97 LYS A C 1
ATOM 779 O O . LYS A 1 97 ? 17.952 0.663 -17.012 1.00 68.69 97 LYS A O 1
ATOM 784 N N . ILE A 1 98 ? 19.484 0.538 -15.359 1.00 67.69 98 ILE A N 1
ATOM 785 C CA . ILE A 1 98 ? 18.862 1.485 -14.430 1.00 67.69 98 ILE A CA 1
ATOM 786 C C . ILE A 1 98 ? 19.909 2.551 -14.107 1.00 67.69 98 ILE A C 1
ATOM 788 O O . ILE A 1 98 ? 20.990 2.218 -13.624 1.00 67.69 98 ILE A O 1
ATOM 792 N N . ASP A 1 99 ? 19.596 3.808 -14.402 1.00 67.19 99 ASP A N 1
ATOM 793 C CA . ASP A 1 99 ? 20.396 4.974 -14.033 1.00 67.19 99 ASP A CA 1
ATOM 794 C C . ASP A 1 99 ? 19.673 5.758 -12.941 1.00 67.19 99 ASP A C 1
ATOM 796 O O . ASP A 1 99 ? 18.463 5.953 -13.020 1.00 67.19 99 ASP A O 1
ATOM 800 N N . THR A 1 100 ? 20.406 6.223 -11.934 1.00 68.06 100 THR A N 1
ATOM 801 C CA . THR A 1 100 ? 19.834 6.961 -10.804 1.00 68.06 100 THR A CA 1
ATOM 802 C C . THR A 1 100 ? 20.421 8.365 -10.747 1.00 68.06 100 THR A C 1
ATOM 804 O O . THR A 1 100 ? 21.635 8.534 -10.864 1.00 68.06 100 THR A O 1
ATOM 807 N N . VAL A 1 101 ? 19.564 9.370 -10.573 1.00 69.75 101 VAL A N 1
ATOM 808 C CA . VAL A 1 101 ? 19.945 10.778 -10.432 1.00 69.75 101 VAL A CA 1
ATOM 809 C C . VAL A 1 101 ? 19.347 11.324 -9.144 1.00 69.75 101 VAL A C 1
ATOM 811 O O . VAL A 1 101 ? 18.127 11.399 -9.005 1.00 69.75 101 VAL A O 1
ATOM 814 N N . ASP A 1 102 ? 20.214 11.735 -8.226 1.00 68.81 102 ASP A N 1
ATOM 815 C CA . ASP A 1 102 ? 19.812 12.432 -7.008 1.00 68.81 102 ASP A CA 1
ATOM 816 C C . ASP A 1 102 ? 19.569 13.910 -7.323 1.00 68.81 102 ASP A C 1
ATOM 818 O O . ASP A 1 102 ? 20.380 14.550 -8.004 1.00 68.81 102 ASP A O 1
ATOM 822 N N . THR A 1 103 ? 18.465 14.469 -6.831 1.00 66.44 103 THR A N 1
ATOM 823 C CA . THR A 1 103 ? 18.156 15.892 -7.001 1.00 66.44 103 THR A CA 1
ATOM 824 C C . THR A 1 103 ? 18.220 16.665 -5.683 1.00 66.44 103 THR A C 1
ATOM 826 O O . THR A 1 103 ? 18.053 16.093 -4.606 1.00 66.44 103 THR A O 1
ATOM 829 N N . PRO A 1 104 ? 18.453 17.994 -5.735 1.00 69.19 104 PRO A N 1
ATOM 830 C CA . PRO A 1 104 ? 18.592 18.822 -4.532 1.00 69.19 104 PRO A CA 1
ATOM 831 C C . PRO A 1 104 ? 17.323 18.941 -3.672 1.00 69.19 104 PRO A C 1
ATOM 833 O O . PRO A 1 104 ? 17.380 19.507 -2.586 1.00 69.19 104 PRO A O 1
ATOM 836 N N . ASP A 1 105 ? 16.173 18.480 -4.168 1.00 63.84 105 ASP A N 1
ATOM 837 C CA . ASP A 1 105 ? 14.858 18.563 -3.524 1.00 63.84 105 ASP A CA 1
ATOM 838 C C . ASP A 1 105 ? 14.455 17.278 -2.773 1.00 63.84 105 ASP A C 1
ATOM 840 O O . ASP A 1 105 ? 13.272 17.075 -2.494 1.00 63.84 105 ASP A O 1
ATOM 844 N N . ASP A 1 106 ? 15.430 16.435 -2.411 1.00 61.41 106 ASP A N 1
ATOM 845 C CA . ASP A 1 106 ? 15.235 15.124 -1.767 1.00 61.41 106 ASP A CA 1
ATOM 846 C C . ASP A 1 106 ? 14.402 14.149 -2.625 1.00 61.41 106 ASP A C 1
ATOM 848 O O . ASP A 1 106 ? 13.659 13.303 -2.113 1.00 61.41 106 ASP A O 1
ATOM 852 N N . ARG A 1 107 ? 14.489 14.278 -3.953 1.00 59.19 107 ARG A N 1
ATOM 853 C CA . ARG A 1 107 ? 13.937 13.304 -4.898 1.00 59.19 107 ARG A CA 1
ATOM 854 C C . ARG A 1 107 ? 15.064 12.522 -5.558 1.00 59.19 107 ARG A C 1
ATOM 856 O O . ARG A 1 107 ? 16.194 12.988 -5.688 1.00 59.19 107 ARG A O 1
ATOM 863 N N . GLN A 1 108 ? 14.736 11.310 -5.969 1.00 65.62 108 GLN A N 1
ATOM 864 C CA . GLN A 1 108 ? 15.637 10.424 -6.679 1.00 65.62 108 GLN A CA 1
ATOM 865 C C . GLN A 1 108 ? 14.941 9.945 -7.945 1.00 65.62 108 GLN A C 1
ATOM 867 O O . GLN A 1 108 ? 13.843 9.397 -7.906 1.00 65.62 108 GLN A O 1
ATOM 872 N N . TYR A 1 109 ? 15.548 10.216 -9.092 1.00 63.41 109 TYR A N 1
ATOM 873 C CA . TYR A 1 109 ? 15.001 9.851 -10.390 1.00 63.41 109 TYR A CA 1
ATOM 874 C C . TYR A 1 109 ? 15.692 8.580 -10.860 1.00 63.41 109 TYR A C 1
ATOM 876 O O . TYR A 1 109 ? 16.906 8.571 -11.060 1.00 63.41 109 TYR A O 1
ATOM 884 N N . HIS A 1 110 ? 14.920 7.520 -11.059 1.00 66.50 110 HIS A N 1
ATOM 885 C CA . HIS A 1 110 ? 15.386 6.282 -11.661 1.00 66.50 110 HIS A CA 1
ATOM 886 C C . HIS A 1 110 ? 14.937 6.233 -13.118 1.00 66.50 110 HIS A C 1
ATOM 888 O O . HIS A 1 110 ? 13.747 6.239 -13.431 1.00 66.50 110 HIS A O 1
ATOM 894 N N . TYR A 1 111 ? 15.905 6.159 -14.015 1.00 64.75 111 TYR A N 1
ATOM 895 C CA . TYR A 1 111 ? 15.706 6.014 -15.444 1.00 64.75 111 TYR A CA 1
ATOM 896 C C . TYR A 1 111 ? 15.931 4.560 -15.808 1.00 64.75 111 TYR A C 1
ATOM 898 O O . TYR A 1 111 ? 17.038 4.038 -15.671 1.00 64.75 111 TYR A O 1
ATOM 906 N N . ILE A 1 112 ? 14.880 3.901 -16.281 1.00 65.94 112 ILE A N 1
ATOM 907 C CA . ILE A 1 112 ? 14.955 2.500 -16.675 1.00 65.94 112 ILE A CA 1
ATOM 908 C C . ILE A 1 112 ? 14.966 2.426 -18.192 1.00 65.94 112 ILE A C 1
ATOM 910 O O . ILE A 1 112 ? 14.006 2.811 -18.863 1.00 65.94 112 ILE A O 1
ATOM 914 N N . LYS A 1 113 ? 16.068 1.911 -18.731 1.00 65.00 113 LYS A N 1
ATOM 915 C CA . LYS A 1 113 ? 16.208 1.590 -20.145 1.00 65.00 113 LYS A CA 1
ATOM 916 C C . LYS A 1 113 ? 15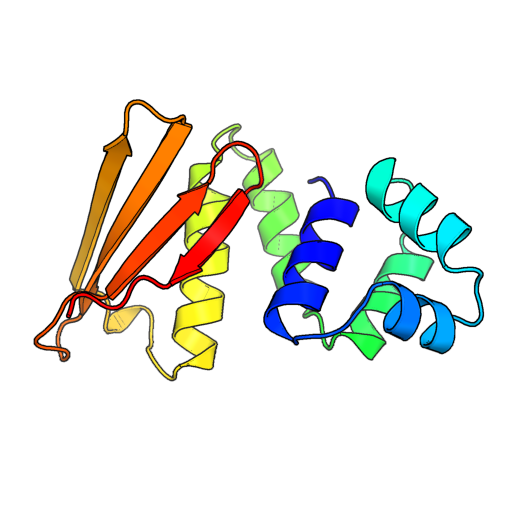.855 0.124 -20.359 1.00 65.00 113 LYS A C 1
ATOM 918 O O . LYS A 1 113 ? 16.364 -0.743 -19.646 1.00 65.00 113 LYS A O 1
ATOM 923 N N . PHE A 1 114 ? 15.038 -0.153 -21.368 1.00 68.00 114 PHE A N 1
ATOM 924 C CA . PHE A 1 114 ? 14.661 -1.512 -21.751 1.00 68.00 114 PHE A CA 1
ATOM 925 C C . PHE A 1 114 ? 15.272 -1.885 -23.093 1.00 68.00 114 PHE A C 1
ATOM 927 O O . PHE A 1 114 ? 15.411 -1.044 -23.975 1.00 68.00 114 PHE A O 1
ATOM 934 N N . LYS A 1 115 ? 15.549 -3.174 -23.281 1.00 68.38 115 LYS A N 1
ATOM 935 C CA . LYS A 1 115 ? 16.120 -3.730 -24.514 1.00 68.38 115 LYS A CA 1
ATOM 936 C C . LYS A 1 115 ? 15.230 -3.504 -25.738 1.00 68.38 115 LYS A C 1
ATOM 938 O O . LYS A 1 115 ? 15.738 -3.367 -26.844 1.00 68.38 115 LYS A O 1
ATOM 943 N N . ASN A 1 116 ? 13.911 -3.482 -25.530 1.00 65.81 116 ASN A N 1
ATOM 944 C CA . ASN A 1 116 ? 12.905 -3.474 -26.597 1.00 65.81 116 ASN A CA 1
ATOM 945 C C . ASN A 1 116 ? 12.029 -2.207 -26.612 1.00 65.81 116 ASN A C 1
ATOM 947 O O . ASN A 1 116 ? 11.069 -2.149 -27.376 1.00 65.81 116 ASN A O 1
ATOM 951 N N . ILE A 1 117 ? 12.329 -1.205 -25.775 1.00 64.19 117 ILE A N 1
ATOM 952 C CA . ILE A 1 117 ? 11.596 0.069 -25.728 1.00 64.19 117 ILE A CA 1
ATOM 953 C C . ILE A 1 117 ? 12.574 1.185 -26.080 1.00 64.19 117 ILE A C 1
ATOM 955 O O . ILE A 1 117 ? 13.641 1.298 -25.484 1.00 64.19 117 ILE A O 1
ATOM 959 N N . THR A 1 118 ? 12.221 1.991 -27.079 1.00 60.44 118 THR A N 1
ATOM 960 C CA . THR A 1 118 ? 13.097 3.044 -27.613 1.00 60.44 118 THR A CA 1
ATOM 961 C C . THR A 1 118 ? 13.233 4.226 -26.653 1.00 60.44 118 THR A C 1
ATOM 963 O O . THR A 1 118 ? 14.267 4.889 -26.639 1.00 60.44 118 THR A O 1
ATOM 966 N N . GLU A 1 119 ? 12.211 4.464 -25.831 1.00 57.00 119 GLU A N 1
ATOM 967 C CA . GLU A 1 119 ? 12.170 5.541 -24.845 1.00 57.00 119 GLU A CA 1
ATOM 968 C C . GLU A 1 119 ? 12.364 4.980 -23.426 1.00 57.00 119 GLU A C 1
ATOM 970 O O . GLU A 1 119 ? 11.670 4.033 -23.040 1.00 57.00 119 GLU A O 1
ATOM 975 N N . PRO A 1 120 ? 13.302 5.527 -22.633 1.00 57.28 120 PRO A N 1
ATOM 976 C CA . PRO A 1 120 ? 13.453 5.137 -21.240 1.00 57.28 120 PRO A CA 1
ATOM 977 C C . PRO A 1 120 ? 12.228 5.573 -20.429 1.00 57.28 120 PRO A C 1
ATOM 979 O O . PRO A 1 120 ? 11.640 6.626 -20.673 1.00 57.28 120 PRO A O 1
ATOM 982 N N . ILE A 1 121 ? 11.866 4.774 -19.428 1.00 61.69 121 ILE A N 1
ATOM 983 C CA . ILE A 1 121 ? 10.809 5.137 -18.483 1.00 61.69 121 ILE A CA 1
ATOM 984 C C . ILE A 1 121 ? 11.451 5.860 -17.300 1.00 61.69 121 ILE A C 1
ATOM 986 O O . ILE A 1 121 ? 12.361 5.322 -16.664 1.00 61.69 121 ILE A O 1
ATOM 990 N N . GLY A 1 122 ? 10.971 7.071 -17.017 1.00 56.56 122 GLY A N 1
ATOM 991 C CA . GLY A 1 122 ? 11.326 7.829 -15.824 1.00 56.56 122 GLY A CA 1
ATOM 992 C C . GLY A 1 122 ? 10.428 7.448 -14.651 1.00 56.56 122 GLY A C 1
ATOM 993 O O . GLY A 1 122 ? 9.200 7.513 -14.741 1.00 56.56 122 GLY A O 1
ATOM 994 N N . LEU A 1 123 ? 11.043 7.058 -13.541 1.00 63.06 123 LEU A N 1
ATOM 995 C CA . LEU A 1 123 ? 10.379 6.861 -12.260 1.00 63.06 123 LEU A CA 1
ATOM 996 C C . LEU A 1 123 ? 10.958 7.854 -11.262 1.00 63.06 123 LEU A C 1
ATOM 998 O O . LEU A 1 123 ? 12.160 7.861 -11.010 1.00 63.06 123 LEU A O 1
ATOM 1002 N N . VAL A 1 124 ? 10.105 8.693 -10.688 1.00 58.47 124 VAL A N 1
ATOM 1003 C CA . VAL A 1 124 ? 10.500 9.613 -9.622 1.00 58.47 124 VAL A CA 1
ATOM 1004 C C . VAL A 1 124 ? 10.175 8.966 -8.291 1.00 58.47 124 VAL A C 1
ATOM 1006 O O . VAL A 1 124 ? 9.018 8.638 -8.046 1.00 58.47 124 VAL A O 1
ATOM 1009 N N . VAL A 1 125 ? 11.176 8.816 -7.434 1.00 58.50 125 VAL A N 1
ATOM 1010 C CA . VAL A 1 125 ? 11.027 8.424 -6.036 1.00 58.50 125 VAL A CA 1
ATOM 1011 C C . VAL A 1 125 ? 11.175 9.678 -5.190 1.00 58.50 125 VAL A C 1
ATOM 1013 O O . VAL A 1 125 ? 12.241 10.284 -5.105 1.00 58.50 125 VAL A O 1
ATOM 1016 N N . ASP A 1 126 ? 10.089 10.106 -4.563 1.00 55.91 126 ASP A N 1
ATOM 1017 C CA . ASP A 1 126 ? 10.159 11.132 -3.525 1.00 55.91 126 ASP A CA 1
ATOM 1018 C C . ASP A 1 126 ? 10.667 10.474 -2.233 1.00 55.91 126 ASP A C 1
ATOM 1020 O O . ASP A 1 126 ? 9.958 9.660 -1.646 1.00 55.91 126 ASP A O 1
ATOM 1024 N N . GLN A 1 127 ? 11.883 10.798 -1.776 1.00 55.12 127 GLN A N 1
ATOM 1025 C CA . GLN A 1 127 ? 12.510 10.105 -0.637 1.00 55.12 127 GLN A CA 1
ATOM 1026 C C . GLN A 1 127 ? 11.825 10.409 0.708 1.00 55.12 127 GLN A C 1
ATOM 1028 O O . GLN A 1 127 ? 11.997 9.678 1.685 1.00 55.12 127 GLN A O 1
ATOM 1033 N N . LYS A 1 128 ? 11.016 11.476 0.793 1.00 50.03 128 LYS A N 1
ATOM 1034 C CA . LYS A 1 128 ? 10.251 11.810 2.010 1.00 50.03 128 LYS A CA 1
ATOM 1035 C C . LYS A 1 128 ? 8.998 10.959 2.134 1.00 50.03 128 LYS A C 1
ATOM 1037 O O . LYS A 1 128 ? 8.588 10.599 3.241 1.00 50.03 128 LYS A O 1
ATOM 1042 N N . THR A 1 129 ? 8.377 10.656 1.003 1.00 44.00 129 THR A N 1
ATOM 1043 C CA . THR A 1 129 ? 7.088 9.962 0.937 1.00 44.00 129 THR A CA 1
ATOM 1044 C C . THR A 1 129 ? 7.198 8.527 0.416 1.00 44.00 129 THR A C 1
ATOM 1046 O O . THR A 1 129 ? 6.239 7.771 0.560 1.00 44.00 129 THR A O 1
ATOM 1049 N N . ASN A 1 130 ? 8.365 8.130 -0.104 1.00 47.91 130 ASN A N 1
ATOM 1050 C CA . ASN A 1 130 ? 8.600 6.931 -0.917 1.00 47.91 130 ASN A CA 1
ATOM 1051 C C . ASN A 1 130 ? 7.567 6.794 -2.050 1.00 47.91 130 ASN A C 1
ATOM 1053 O O . ASN A 1 130 ? 7.099 5.696 -2.354 1.00 47.91 130 ASN A O 1
ATOM 1057 N N . LEU A 1 131 ? 7.150 7.929 -2.619 1.00 41.34 131 LEU A N 1
ATOM 1058 C CA . LEU A 1 131 ? 6.116 8.004 -3.643 1.00 41.34 13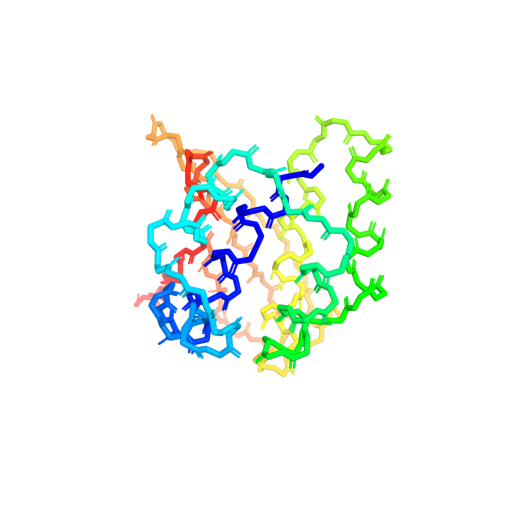1 LEU A CA 1
ATOM 1059 C C . LEU A 1 131 ? 6.744 7.812 -5.020 1.00 41.34 131 LEU A C 1
ATOM 1061 O O . LEU A 1 131 ? 7.678 8.532 -5.365 1.00 41.34 131 LEU A O 1
ATOM 1065 N N . PHE A 1 132 ? 6.193 6.883 -5.799 1.00 57.38 132 PHE A N 1
ATOM 1066 C CA . PHE A 1 132 ? 6.587 6.641 -7.183 1.00 57.38 132 PHE A CA 1
ATOM 1067 C C . PHE A 1 132 ? 5.692 7.472 -8.099 1.00 57.38 132 PHE A C 1
ATOM 1069 O O . PHE A 1 132 ? 4.514 7.159 -8.276 1.00 57.38 132 PHE A O 1
ATOM 1076 N N . ILE A 1 133 ? 6.232 8.547 -8.665 1.00 51.62 133 ILE A N 1
ATOM 1077 C CA . ILE A 1 133 ? 5.543 9.324 -9.694 1.00 51.62 133 ILE A CA 1
ATOM 1078 C C . ILE A 1 133 ? 6.108 8.890 -11.040 1.00 51.62 133 ILE A C 1
ATOM 1080 O O . ILE A 1 133 ? 7.301 9.023 -11.307 1.00 51.62 133 ILE A O 1
ATOM 1084 N N . TYR A 1 134 ? 5.237 8.343 -11.882 1.00 53.38 134 TYR A N 1
ATOM 1085 C CA . TYR A 1 134 ? 5.547 8.118 -13.285 1.00 53.38 134 TYR A CA 1
ATOM 1086 C C . TYR A 1 134 ? 5.639 9.474 -13.975 1.00 53.38 134 TYR A C 1
ATOM 1088 O O . TYR A 1 134 ? 4.641 10.197 -14.028 1.00 53.38 134 TYR A O 1
ATOM 1096 N N . ASP A 1 135 ? 6.811 9.799 -14.512 1.00 46.84 135 ASP A N 1
ATOM 1097 C CA . ASP A 1 135 ? 6.932 10.910 -15.443 1.00 46.84 135 ASP A CA 1
ATOM 1098 C C . ASP A 1 135 ? 7.244 10.337 -16.821 1.00 46.84 135 ASP A C 1
ATOM 1100 O O . ASP A 1 135 ? 8.321 9.791 -17.085 1.00 46.84 135 ASP A O 1
ATOM 1104 N N . LYS A 1 136 ? 6.240 10.389 -17.698 1.00 42.88 136 LYS A N 1
ATOM 1105 C CA . LYS A 1 136 ? 6.444 10.060 -19.102 1.00 42.88 136 LYS A CA 1
ATOM 1106 C C . LYS A 1 136 ? 7.233 11.218 -19.682 1.00 42.88 136 LYS A C 1
ATOM 1108 O O . LYS A 1 136 ? 6.688 12.317 -19.775 1.00 42.88 136 LYS A O 1
ATOM 1113 N N . TYR A 1 137 ? 8.477 10.974 -20.084 1.00 41.66 137 TYR A N 1
ATOM 1114 C CA . TYR A 1 137 ? 9.166 11.928 -20.944 1.00 41.66 137 TYR A CA 1
ATOM 1115 C C . TYR A 1 137 ? 8.260 12.196 -22.154 1.00 41.66 137 TYR A C 1
ATOM 1117 O O . TYR A 1 137 ? 7.864 11.269 -22.860 1.00 41.66 137 TYR A O 1
ATOM 1125 N N . LYS A 1 138 ? 7.832 13.452 -22.286 1.00 34.28 138 LYS A N 1
ATOM 1126 C CA . LYS A 1 138 ? 7.162 13.976 -23.476 1.00 34.28 138 LYS A CA 1
ATOM 1127 C C . LYS A 1 138 ? 8.180 14.260 -24.565 1.00 34.28 138 LYS A C 1
ATOM 1129 O O . LYS A 1 138 ? 9.291 14.715 -24.211 1.00 34.28 138 LYS A O 1
#

Sequence (138 aa):
MNLGKYIKAELMIKSLSIRWLADQLDINEKTLAGKLNRNSITGEDLLEIGGFLEINMNELKIITQLESLDGTTFEFEKCVIRDYLYKVGIRENDIEKIDTVDTPDDRQYHYIKFKNITEPIGLVVDQKTNLFIYDKYK

Radius of gyration: 16.22 Å; chains: 1; bounding box: 37×33×42 Å

Foldseek 3Di:
DLVLLVLVQLCVVVVHDLVNLCVQVVHDSVVSNVCSVVSVQDPVNCVSSCVVSVPDVVLVVVVVVVCVVDVDPVVVVVSVVQVVCVVVVHHPQQWPDWDWDQDPQQKIWIWTDGPPDPHTWIWIQNNVSSDTDTDDDD

pLDDT: mean 70.47, std 16.93, range [34.28, 97.31]